Protein AF-A0ABD2K081-F1 (afdb_monomer_lite)

Structure (mmCIF, N/CA/C/O backbone):
data_AF-A0ABD2K081-F1
#
_entry.id   AF-A0ABD2K081-F1
#
loop_
_atom_site.group_PDB
_atom_site.id
_atom_site.type_symbol
_atom_site.label_atom_id
_atom_site.label_alt_id
_atom_site.label_comp_id
_atom_site.label_asym_id
_atom_site.label_entity_id
_atom_site.label_seq_id
_atom_site.pdbx_PDB_ins_code
_atom_site.Cartn_x
_atom_site.Cartn_y
_atom_site.Cartn_z
_atom_site.occupancy
_atom_site.B_iso_or_equiv
_atom_site.auth_seq_id
_atom_site.auth_comp_id
_atom_site.auth_asym_id
_atom_site.auth_atom_id
_atom_site.pdbx_PDB_model_num
ATOM 1 N N . MET A 1 1 ? -15.299 -2.474 -18.354 1.00 53.81 1 MET A N 1
ATOM 2 C CA . MET A 1 1 ? -14.521 -2.781 -19.573 1.00 53.81 1 MET A CA 1
ATOM 3 C C . MET A 1 1 ? -13.489 -3.850 -19.220 1.00 53.81 1 MET A C 1
ATOM 5 O O . MET A 1 1 ? -12.796 -3.691 -18.221 1.00 53.81 1 MET A O 1
ATOM 9 N N . ASN A 1 2 ? -13.448 -4.971 -19.946 1.00 54.28 2 ASN A N 1
ATOM 10 C CA . ASN A 1 2 ? -12.445 -6.026 -19.748 1.00 54.28 2 ASN A CA 1
ATOM 11 C C . ASN A 1 2 ? -11.334 -5.788 -20.780 1.00 54.28 2 ASN A C 1
ATOM 13 O O . ASN A 1 2 ? -11.601 -5.900 -21.974 1.00 54.28 2 ASN A O 1
ATOM 17 N N . CYS A 1 3 ? -10.138 -5.389 -20.348 1.00 55.09 3 CYS A N 1
ATOM 18 C CA . CYS A 1 3 ? -9.022 -5.098 -21.251 1.00 55.09 3 CYS A CA 1
ATOM 19 C C . CYS A 1 3 ? -7.963 -6.200 -21.086 1.00 55.09 3 CYS A C 1
ATOM 21 O O . CYS A 1 3 ? -7.164 -6.149 -20.153 1.00 55.09 3 CYS A O 1
ATOM 23 N N . PRO A 1 4 ? -7.946 -7.233 -21.950 1.00 52.56 4 PRO A N 1
ATOM 24 C CA . PRO A 1 4 ? -7.163 -8.447 -21.710 1.00 52.56 4 PRO A CA 1
ATOM 25 C C . PRO A 1 4 ? -5.649 -8.192 -21.616 1.00 52.56 4 PRO A C 1
ATOM 27 O O . PRO A 1 4 ? -4.955 -8.892 -20.879 1.00 52.56 4 PRO A O 1
ATOM 30 N N . LYS A 1 5 ? -5.133 -7.175 -22.320 1.00 56.84 5 LYS A N 1
ATOM 31 C CA . LYS A 1 5 ? -3.762 -6.659 -22.190 1.00 56.84 5 LYS A CA 1
ATOM 32 C C . LYS A 1 5 ? -3.776 -5.171 -22.531 1.00 56.84 5 LYS A C 1
ATOM 34 O O . LYS A 1 5 ? -4.061 -4.823 -23.672 1.00 56.84 5 LYS A O 1
ATOM 39 N N . LEU A 1 6 ? -3.447 -4.309 -21.573 1.00 63.50 6 LEU A N 1
ATOM 40 C CA . LEU A 1 6 ? -3.290 -2.876 -21.817 1.00 63.50 6 LEU A CA 1
ATOM 41 C C . LEU A 1 6 ? -1.809 -2.535 -21.619 1.00 63.50 6 LEU A C 1
ATOM 43 O O . LEU A 1 6 ? -1.286 -2.576 -20.506 1.00 63.50 6 LEU A O 1
ATOM 47 N N . LYS A 1 7 ? -1.109 -2.284 -22.729 1.00 60.47 7 LYS A N 1
ATOM 48 C CA . LYS A 1 7 ? 0.266 -1.774 -22.734 1.00 60.47 7 LYS A CA 1
ATOM 49 C C . LYS A 1 7 ? 0.204 -0.314 -23.157 1.00 60.47 7 LYS A C 1
ATOM 51 O O . LYS A 1 7 ? 0.015 -0.028 -24.335 1.00 60.47 7 LYS A O 1
ATOM 56 N N . CYS A 1 8 ? 0.360 0.594 -22.204 1.00 63.00 8 CYS A N 1
ATOM 57 C CA . CYS A 1 8 ? 0.388 2.027 -22.475 1.00 63.00 8 CYS A CA 1
ATOM 58 C C . CYS A 1 8 ? 1.741 2.562 -22.007 1.00 63.00 8 CYS A C 1
ATOM 60 O O . CYS A 1 8 ? 1.929 2.699 -20.803 1.00 63.00 8 CYS A O 1
ATOM 62 N N . PRO A 1 9 ? 2.701 2.849 -22.906 1.00 67.19 9 PRO A N 1
ATOM 63 C CA . PRO A 1 9 ? 4.021 3.327 -22.495 1.00 67.19 9 PRO A CA 1
ATOM 64 C C . PRO A 1 9 ? 3.937 4.647 -21.715 1.00 67.19 9 PRO A C 1
ATOM 66 O O . PRO A 1 9 ? 4.703 4.863 -20.784 1.00 67.19 9 PRO A O 1
ATOM 69 N N . LYS A 1 10 ? 2.978 5.516 -22.044 1.00 71.44 10 LYS A N 1
ATOM 70 C CA . LYS A 1 10 ? 2.622 6.691 -21.243 1.00 71.44 10 LYS A CA 1
ATOM 71 C C . LYS A 1 10 ? 1.110 6.880 -21.325 1.00 71.44 10 LYS A C 1
ATOM 73 O O . LYS A 1 10 ? 0.593 7.047 -22.427 1.00 71.44 10 LYS A O 1
ATOM 78 N N . LEU A 1 11 ? 0.404 6.838 -20.197 1.00 77.50 11 LEU A N 1
ATOM 79 C CA . LEU A 1 11 ? -1.026 7.156 -20.140 1.00 77.50 11 LEU A CA 1
ATOM 80 C C . LEU A 1 11 ? -1.190 8.510 -19.450 1.00 77.50 11 LEU A C 1
ATOM 82 O O . LEU A 1 11 ? -0.935 8.629 -18.255 1.00 77.50 11 LEU A O 1
ATOM 86 N N . LYS A 1 12 ? -1.595 9.532 -20.208 1.00 78.12 12 LYS A N 1
ATOM 87 C CA . LYS A 1 12 ? -1.945 10.850 -19.670 1.00 78.12 12 LYS A CA 1
ATOM 88 C C . LYS A 1 12 ? -3.428 11.082 -19.917 1.00 78.12 12 LYS A C 1
ATOM 90 O O . LYS A 1 12 ? -3.840 11.172 -21.069 1.00 78.12 12 LYS A O 1
ATOM 95 N N . SER A 1 13 ? -4.220 11.155 -18.854 1.00 77.31 13 SER A N 1
ATOM 96 C CA . SER A 1 13 ? -5.648 11.470 -18.953 1.00 77.31 13 SER A CA 1
ATOM 97 C C . SER A 1 13 ? -6.017 12.495 -17.888 1.00 77.31 13 SER A C 1
ATOM 99 O O . SER A 1 13 ? -5.722 12.249 -16.723 1.00 77.31 13 SER A O 1
ATOM 101 N N . PRO A 1 14 ? -6.661 13.624 -18.232 1.00 78.81 14 PRO A N 1
ATOM 102 C CA . PRO A 1 14 ? -7.044 14.634 -17.243 1.00 78.81 14 PRO A CA 1
ATOM 103 C C . PRO A 1 14 ? -8.045 14.090 -16.213 1.00 78.81 14 PRO A C 1
ATOM 105 O O . PRO A 1 14 ? -8.019 14.490 -15.053 1.00 78.81 14 PRO A O 1
ATOM 108 N N . LYS A 1 15 ? -8.906 13.149 -16.622 1.00 83.12 15 LYS A N 1
ATOM 109 C CA . LYS A 1 15 ? -9.843 12.441 -15.750 1.00 83.12 15 LYS A CA 1
ATOM 110 C C . LYS A 1 15 ? -10.173 11.084 -16.359 1.00 83.12 15 LYS A C 1
ATOM 112 O O . LYS A 1 15 ? -10.617 11.020 -17.505 1.00 83.12 15 LYS A O 1
ATOM 117 N N . LEU A 1 16 ? -10.001 10.006 -15.602 1.00 81.44 16 LEU A N 1
ATOM 118 C CA . LEU A 1 16 ? -10.379 8.660 -16.026 1.00 81.44 16 LEU A CA 1
ATOM 119 C C . LEU A 1 16 ? -11.495 8.141 -15.119 1.00 81.44 16 LEU A C 1
ATOM 121 O O . LEU A 1 16 ? -11.288 7.941 -13.928 1.00 81.44 16 LEU A O 1
ATOM 125 N N . ASN A 1 17 ? -12.687 7.934 -15.676 1.00 81.56 17 ASN A N 1
ATOM 126 C CA . ASN A 1 17 ? -13.794 7.306 -14.959 1.00 81.56 17 ASN A CA 1
ATOM 127 C C . ASN A 1 17 ? -14.067 5.933 -15.571 1.00 81.56 17 ASN A C 1
ATOM 129 O O . ASN A 1 17 ? -14.403 5.836 -16.752 1.00 81.56 17 ASN A O 1
ATOM 133 N N . CYS A 1 18 ? -13.888 4.875 -14.789 1.00 76.38 18 CYS A N 1
ATOM 134 C CA . CYS A 1 18 ? -14.076 3.502 -15.234 1.00 76.38 18 CYS A CA 1
ATOM 135 C C . CYS A 1 18 ? -14.972 2.767 -14.229 1.00 76.38 18 CYS A C 1
ATOM 137 O O . CYS A 1 18 ? -14.498 2.409 -13.162 1.00 76.38 18 CYS A O 1
ATOM 139 N N . PRO A 1 19 ? -16.241 2.451 -14.544 1.00 76.88 19 PRO A N 1
ATOM 140 C CA . PRO A 1 19 ? -17.148 1.822 -13.574 1.00 76.88 19 PRO A CA 1
ATOM 141 C C . PRO A 1 19 ? -16.658 0.446 -13.087 1.00 76.88 19 PRO A C 1
ATOM 143 O O . PRO A 1 19 ? -16.953 0.026 -11.972 1.00 76.88 19 PRO A O 1
ATOM 146 N N . LYS A 1 20 ? -15.895 -0.262 -13.928 1.00 77.19 20 LYS A N 1
ATOM 147 C CA . LYS A 1 20 ? -15.170 -1.487 -13.580 1.00 77.19 20 LYS A CA 1
ATOM 148 C C . LYS A 1 20 ? -14.056 -1.709 -14.593 1.00 77.19 20 LYS A C 1
ATOM 150 O O . LYS A 1 20 ? -14.345 -1.815 -15.795 1.00 77.19 20 LYS A O 1
ATOM 155 N N . LEU A 1 21 ? -12.820 -1.828 -14.121 1.00 76.94 21 LEU A N 1
ATOM 156 C CA . LEU A 1 21 ? -11.662 -2.127 -14.959 1.00 76.94 21 LEU A CA 1
ATOM 157 C C . LEU A 1 21 ? -10.998 -3.416 -14.467 1.00 76.94 21 LEU A C 1
ATOM 159 O O . LEU A 1 21 ? -10.610 -3.544 -13.309 1.00 76.94 21 LEU A O 1
ATOM 163 N N . ASN A 1 22 ? -10.935 -4.394 -15.367 1.00 74.00 22 ASN A N 1
ATOM 164 C CA . ASN A 1 22 ? -10.246 -5.659 -15.155 1.00 74.00 22 ASN A CA 1
ATOM 165 C C . ASN A 1 22 ? -9.217 -5.803 -16.274 1.00 74.00 22 ASN A C 1
ATOM 167 O O . ASN A 1 22 ? -9.614 -5.939 -17.438 1.00 74.00 22 ASN A O 1
ATOM 171 N N . CYS A 1 23 ? -7.927 -5.750 -15.940 1.00 69.31 23 CYS A N 1
ATOM 172 C CA . CYS A 1 23 ? -6.873 -6.062 -16.903 1.00 69.31 23 CYS A CA 1
ATOM 173 C C . CYS A 1 23 ? -5.950 -7.146 -16.338 1.00 69.31 23 CYS A C 1
ATOM 175 O O . CYS A 1 23 ? -5.251 -6.917 -15.361 1.00 69.31 23 CYS A O 1
ATOM 177 N N . PRO A 1 24 ? -5.852 -8.317 -16.976 1.00 68.94 24 PRO A N 1
ATOM 178 C CA . PRO A 1 24 ? -4.936 -9.369 -16.548 1.00 68.94 24 PRO A CA 1
ATOM 179 C C . PRO A 1 24 ? -3.460 -8.953 -16.555 1.00 68.94 24 PRO A C 1
ATOM 181 O O . PRO A 1 24 ? -2.652 -9.541 -15.852 1.00 68.94 24 PRO A O 1
ATOM 184 N N . LYS A 1 25 ? -3.060 -7.998 -17.402 1.00 65.94 25 LYS A N 1
ATOM 185 C CA . LYS A 1 25 ? -1.676 -7.506 -17.483 1.00 65.94 25 LYS A CA 1
ATOM 186 C C . LYS A 1 25 ? -1.701 -6.026 -17.862 1.00 65.94 25 LYS A C 1
ATOM 188 O O . LYS A 1 25 ? -1.895 -5.713 -19.040 1.00 65.94 25 LYS A O 1
ATOM 193 N N . LEU A 1 26 ? -1.519 -5.138 -16.882 1.00 72.69 26 LEU A N 1
ATOM 194 C CA . LEU A 1 26 ? -1.310 -3.705 -17.104 1.00 72.69 26 LEU A CA 1
ATOM 195 C C . LEU A 1 26 ? 0.164 -3.380 -16.844 1.00 72.69 26 LEU A C 1
ATOM 197 O O . LEU A 1 26 ? 0.654 -3.511 -15.725 1.00 72.69 26 LEU A O 1
ATOM 201 N N . LYS A 1 27 ? 0.875 -2.987 -17.904 1.00 74.75 27 LYS A N 1
ATOM 202 C CA . LYS A 1 27 ? 2.228 -2.426 -17.806 1.00 74.75 27 LYS A CA 1
ATOM 203 C C . LYS A 1 27 ? 2.177 -1.001 -18.329 1.00 74.75 27 LYS A C 1
ATOM 205 O O . LYS A 1 27 ? 1.894 -0.796 -19.515 1.00 74.75 27 LYS A O 1
ATOM 210 N N . CYS A 1 28 ? 2.434 -0.043 -17.450 1.00 77.88 28 CYS A N 1
ATOM 211 C CA . CYS A 1 28 ? 2.447 1.369 -17.793 1.00 77.88 28 CYS A CA 1
ATOM 212 C C . CYS A 1 28 ? 3.635 2.024 -17.088 1.00 77.88 28 CYS A C 1
ATOM 214 O O . CYS A 1 28 ? 3.528 2.311 -15.912 1.00 77.88 28 CYS A O 1
ATOM 216 N N . PRO A 1 29 ? 4.776 2.260 -17.757 1.00 83.00 29 PRO A N 1
ATOM 217 C CA . PRO A 1 29 ? 5.945 2.816 -17.082 1.00 83.00 29 PRO A CA 1
ATOM 218 C C . PRO A 1 29 ? 5.738 4.260 -16.600 1.00 83.00 29 PRO A C 1
ATOM 220 O O . PRO A 1 29 ? 6.511 4.740 -15.779 1.00 83.00 29 PRO A O 1
AT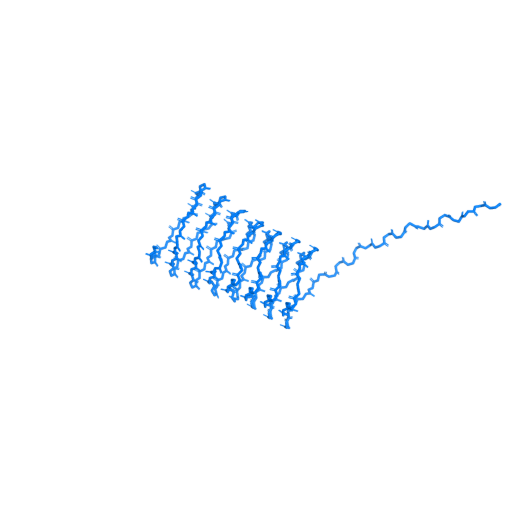OM 223 N N . LYS A 1 30 ? 4.713 4.965 -17.102 1.00 87.00 30 LYS A N 1
ATOM 224 C CA . LYS A 1 30 ? 4.291 6.267 -16.580 1.00 87.00 30 LYS A CA 1
ATOM 225 C C . LYS A 1 30 ? 2.789 6.482 -16.759 1.00 87.00 30 LYS A C 1
ATOM 227 O O . LYS A 1 30 ? 2.317 6.608 -17.894 1.00 87.00 30 LYS A O 1
ATOM 232 N N . LEU A 1 31 ? 2.066 6.611 -15.652 1.00 87.38 31 LEU A N 1
ATOM 233 C CA . LEU A 1 31 ? 0.649 6.960 -15.614 1.00 87.38 31 LEU A CA 1
ATOM 234 C C . LEU A 1 31 ? 0.497 8.302 -14.904 1.00 87.38 31 LEU A C 1
ATOM 236 O O . LEU A 1 31 ? 0.870 8.444 -13.748 1.00 87.38 31 LEU A O 1
ATOM 240 N N . ASN A 1 32 ? -0.046 9.294 -15.601 1.00 88.94 32 ASN A N 1
ATOM 241 C CA . ASN A 1 32 ? -0.392 10.581 -15.010 1.00 88.94 32 ASN A CA 1
ATOM 242 C C . ASN A 1 32 ? -1.884 10.823 -15.226 1.00 88.94 32 ASN A C 1
ATOM 244 O O . ASN A 1 32 ? -2.330 11.073 -16.354 1.00 88.94 32 ASN A O 1
ATOM 248 N N . CYS A 1 33 ? -2.650 10.716 -14.148 1.00 86.88 33 CYS A N 1
ATOM 249 C CA . CYS A 1 33 ? -4.075 10.967 -14.170 1.00 86.88 33 CYS A CA 1
ATOM 250 C C . CYS A 1 33 ? -4.469 11.794 -12.946 1.00 86.88 33 CYS A C 1
ATOM 252 O O . CYS A 1 33 ? -4.595 11.225 -11.874 1.00 86.88 33 CYS A O 1
ATOM 254 N N . PRO A 1 34 ? -4.716 13.109 -13.072 1.00 88.25 34 PRO A N 1
ATOM 255 C CA . PRO A 1 34 ? -5.058 13.954 -11.927 1.00 88.25 34 PRO A CA 1
ATOM 256 C C . PRO A 1 34 ? -6.290 13.488 -11.143 1.00 88.25 34 PRO A C 1
ATOM 258 O O . PRO A 1 34 ? -6.411 13.785 -9.962 1.00 88.25 34 PRO A O 1
ATOM 261 N N . LYS A 1 35 ? -7.218 12.773 -11.794 1.00 90.44 35 LYS A N 1
ATOM 262 C CA . LYS A 1 35 ? -8.398 12.196 -11.148 1.00 90.44 35 LYS A CA 1
ATOM 263 C C . LYS A 1 35 ? -8.782 10.867 -11.785 1.00 90.44 35 LYS A C 1
ATOM 265 O O . LYS A 1 35 ? -9.229 10.844 -12.936 1.00 90.44 35 LYS A O 1
ATOM 270 N N . LEU A 1 36 ? -8.689 9.783 -11.023 1.00 88.94 36 LEU A N 1
ATOM 271 C CA . LEU A 1 36 ? -9.121 8.452 -11.437 1.00 88.94 36 LEU A CA 1
ATOM 272 C C . LEU A 1 36 ? -10.221 7.968 -10.499 1.00 88.94 36 LEU A C 1
ATOM 274 O O . LEU A 1 36 ? -10.004 7.829 -9.304 1.00 88.94 36 LEU A O 1
ATOM 278 N N . ASN A 1 37 ? -11.407 7.707 -11.041 1.00 89.56 37 ASN A N 1
ATOM 279 C CA . ASN A 1 37 ? -12.496 7.086 -10.293 1.00 89.56 37 ASN A CA 1
ATOM 280 C C . ASN A 1 37 ? -12.774 5.711 -10.896 1.00 89.56 37 ASN A C 1
ATOM 282 O O . ASN A 1 37 ? -13.123 5.597 -12.078 1.00 89.56 37 ASN A O 1
ATOM 286 N N . CYS A 1 38 ? -12.593 4.670 -10.093 1.00 86.62 38 CYS A N 1
ATOM 287 C CA . CYS A 1 38 ? -12.916 3.314 -10.483 1.00 86.62 38 CYS A CA 1
ATOM 288 C C . CYS A 1 38 ? -13.493 2.539 -9.293 1.00 86.62 38 CYS A C 1
ATOM 290 O O . CYS A 1 38 ? -12.727 2.016 -8.495 1.00 86.62 38 CYS A O 1
ATOM 292 N N . PRO A 1 39 ? -14.825 2.363 -9.191 1.00 88.25 39 PRO A N 1
ATOM 293 C CA . PRO A 1 39 ? -15.463 1.692 -8.053 1.00 88.25 39 PRO A CA 1
ATOM 294 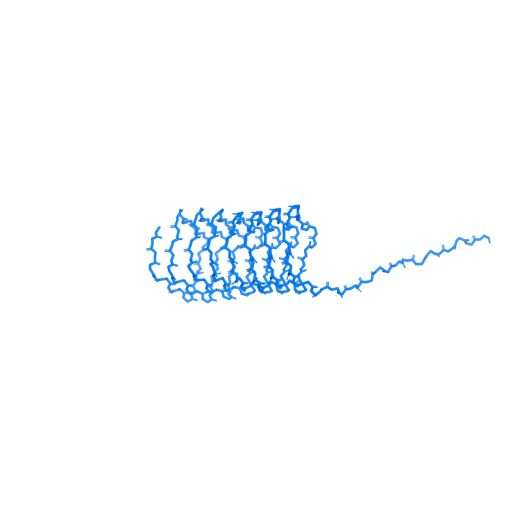C C . PRO A 1 39 ? -14.955 0.270 -7.769 1.00 88.25 39 PRO A C 1
ATOM 296 O O . PRO A 1 39 ? -15.057 -0.226 -6.648 1.00 88.25 39 PRO A O 1
ATOM 299 N N . LYS A 1 40 ? -14.451 -0.418 -8.800 1.00 88.31 40 LYS A N 1
ATOM 300 C CA . LYS A 1 40 ? -13.832 -1.738 -8.675 1.00 88.31 40 LYS A CA 1
ATOM 301 C C . LYS A 1 40 ? -12.710 -1.904 -9.688 1.00 88.31 40 LYS A C 1
ATOM 303 O O . LYS A 1 40 ? -12.969 -1.965 -10.897 1.00 88.31 40 LYS A O 1
ATOM 308 N N . LEU A 1 41 ? -11.492 -2.046 -9.185 1.00 85.38 41 LEU A N 1
ATOM 309 C CA . LEU A 1 41 ? -10.280 -2.211 -9.976 1.00 85.38 41 LEU A CA 1
ATOM 310 C C . LEU A 1 41 ? -9.626 -3.543 -9.614 1.00 85.38 41 LEU A C 1
ATOM 312 O O . LEU A 1 41 ? -9.358 -3.806 -8.446 1.00 85.38 41 LEU A O 1
ATOM 316 N N . ASN A 1 42 ? -9.419 -4.410 -10.604 1.00 86.19 42 ASN A N 1
ATOM 317 C CA . ASN A 1 42 ? -8.808 -5.719 -10.386 1.00 86.19 42 ASN A CA 1
ATOM 318 C C . ASN A 1 42 ? -7.691 -5.958 -11.403 1.00 86.19 42 ASN A C 1
ATOM 320 O O . ASN A 1 42 ? -7.940 -5.991 -12.614 1.00 86.19 42 ASN A O 1
ATOM 324 N N . PHE A 1 43 ? -6.477 -6.154 -10.903 1.00 83.12 43 PHE A N 1
ATOM 325 C CA . PHE A 1 43 ? -5.320 -6.562 -11.688 1.00 83.12 43 PHE A CA 1
ATOM 326 C C . PHE A 1 43 ? -4.643 -7.731 -10.969 1.00 83.12 43 PHE A C 1
ATOM 328 O O . PHE A 1 43 ? -4.469 -7.676 -9.763 1.00 83.12 43 PHE A O 1
ATOM 335 N N . PRO A 1 44 ? -4.206 -8.794 -11.654 1.00 85.19 44 PRO A N 1
ATOM 336 C CA . PRO A 1 44 ? -3.374 -9.807 -11.010 1.00 85.19 44 PRO A CA 1
ATOM 337 C C . PRO A 1 44 ? -1.916 -9.335 -10.859 1.00 85.19 44 PRO A C 1
ATOM 339 O O . PRO A 1 44 ? -1.194 -9.862 -10.022 1.00 85.19 44 PRO A O 1
ATOM 342 N N . LYS A 1 45 ? -1.476 -8.365 -11.676 1.00 87.25 45 LYS A N 1
ATOM 343 C CA . LYS A 1 45 ? -0.202 -7.650 -11.535 1.00 87.25 45 LYS A CA 1
ATOM 344 C C . LYS A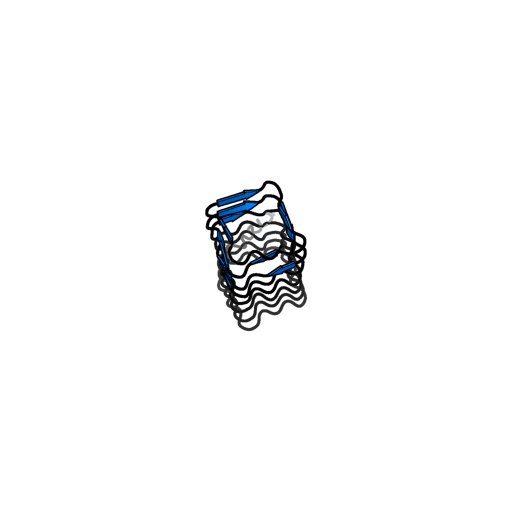 1 45 ? -0.296 -6.263 -12.175 1.00 87.25 45 LYS A C 1
ATOM 346 O O . LYS A 1 45 ? -0.698 -6.162 -13.343 1.00 87.25 45 LYS A O 1
ATOM 351 N N . LEU A 1 46 ? 0.130 -5.234 -11.448 1.00 87.12 46 LEU A N 1
ATOM 352 C CA . LEU A 1 46 ? 0.297 -3.861 -11.930 1.00 87.12 46 LEU A CA 1
ATOM 353 C C . LEU A 1 46 ? 1.758 -3.456 -11.742 1.00 87.12 46 LEU A C 1
ATOM 355 O O . LEU A 1 46 ? 2.307 -3.623 -10.664 1.00 87.12 46 LEU A O 1
ATOM 359 N N . ASN A 1 47 ? 2.389 -2.950 -12.799 1.00 87.81 47 ASN A N 1
ATOM 360 C CA . ASN A 1 47 ? 3.714 -2.344 -12.708 1.00 87.81 47 ASN A CA 1
ATOM 361 C C . ASN A 1 47 ? 3.659 -0.944 -13.336 1.00 87.81 47 ASN A C 1
ATOM 363 O O . ASN A 1 47 ? 3.373 -0.815 -14.540 1.00 87.81 47 ASN A O 1
ATOM 367 N N . CYS A 1 48 ? 3.857 0.070 -12.494 1.00 87.31 48 CYS A N 1
ATOM 368 C CA . CYS A 1 48 ? 3.832 1.480 -12.853 1.00 87.31 48 CYS A CA 1
ATOM 369 C C . CYS A 1 48 ? 4.781 2.311 -11.963 1.00 87.31 48 CYS A C 1
ATOM 371 O O . CYS A 1 48 ? 4.312 3.025 -11.083 1.00 87.31 48 CYS A O 1
ATOM 373 N N . PRO A 1 49 ? 6.098 2.311 -12.243 1.00 87.69 49 PRO A N 1
ATOM 374 C CA . PRO A 1 49 ? 7.114 3.017 -11.447 1.00 87.69 49 PRO A CA 1
ATOM 375 C C . PRO A 1 49 ? 7.016 4.550 -11.478 1.00 87.69 49 PRO A C 1
ATOM 377 O O . PRO A 1 49 ? 7.824 5.238 -10.879 1.00 87.69 49 PRO A O 1
ATOM 380 N N . LYS A 1 50 ? 6.099 5.123 -12.267 1.00 87.06 50 LYS A N 1
ATOM 381 C CA . LYS A 1 50 ? 5.807 6.565 -12.259 1.00 87.06 50 LYS A CA 1
ATOM 382 C C . LYS A 1 50 ? 4.305 6.764 -12.316 1.00 87.06 50 LYS A C 1
ATOM 384 O O . LYS A 1 50 ? 3.769 7.142 -13.366 1.00 87.06 50 LYS A O 1
ATOM 389 N N . LEU A 1 51 ? 3.629 6.438 -11.220 1.00 90.81 51 LEU A N 1
ATOM 390 C CA . LEU A 1 51 ? 2.199 6.666 -11.059 1.00 90.81 51 LEU A CA 1
ATOM 391 C C . LEU A 1 51 ? 1.983 8.002 -10.346 1.00 90.81 51 LEU A C 1
ATOM 393 O O . LEU A 1 51 ? 2.498 8.221 -9.264 1.00 90.81 51 LEU A O 1
ATOM 397 N N . ASN A 1 52 ? 1.234 8.906 -10.970 1.00 92.44 52 ASN A N 1
ATOM 398 C CA . ASN A 1 52 ? 0.823 10.171 -10.372 1.00 92.44 52 ASN A CA 1
ATOM 399 C C . ASN A 1 52 ? -0.700 10.300 -10.498 1.00 92.44 52 ASN A C 1
ATOM 401 O O . ASN A 1 52 ? -1.218 10.464 -11.615 1.00 92.44 52 ASN A O 1
ATOM 405 N N . CYS A 1 53 ? -1.401 10.166 -9.374 1.00 90.81 53 CYS A N 1
ATOM 406 C CA . CYS A 1 53 ? -2.854 10.234 -9.288 1.00 90.81 53 CYS A CA 1
ATOM 407 C C . CYS A 1 53 ? -3.321 10.811 -7.935 1.00 90.81 53 CYS A C 1
ATOM 409 O O . CYS A 1 53 ? -3.823 10.070 -7.097 1.00 90.81 53 CYS A O 1
ATOM 411 N N . PRO A 1 54 ? -3.254 12.141 -7.743 1.00 89.44 54 PRO A N 1
ATOM 412 C CA . PRO A 1 54 ? -3.586 12.804 -6.474 1.00 89.44 54 PRO A CA 1
ATOM 413 C C . PRO A 1 54 ? -5.082 12.772 -6.122 1.00 89.44 54 PRO A C 1
ATOM 415 O O . PRO A 1 54 ? -5.504 13.327 -5.124 1.00 89.44 54 PRO A O 1
ATOM 418 N N . LYS A 1 55 ? -5.936 12.215 -6.989 1.00 89.38 55 LYS A N 1
ATOM 419 C CA . LYS A 1 55 ? -7.353 11.951 -6.690 1.00 89.38 55 LYS A CA 1
ATOM 420 C C . LYS A 1 55 ? -7.731 10.587 -7.237 1.00 89.38 55 LYS A C 1
ATOM 422 O O . LYS A 1 55 ? -8.533 10.480 -8.176 1.00 89.38 55 LYS A O 1
ATOM 427 N N . LEU A 1 56 ? -7.092 9.558 -6.695 1.00 91.44 56 LEU A N 1
ATOM 428 C CA . LEU A 1 56 ? -7.427 8.167 -6.952 1.00 91.44 56 LEU A CA 1
ATOM 429 C C . LEU A 1 56 ? -8.555 7.744 -6.008 1.00 91.44 56 LEU A C 1
ATOM 431 O O . LEU A 1 56 ? -8.397 7.782 -4.801 1.00 91.44 56 LEU A O 1
ATOM 435 N N . SER A 1 57 ? -9.693 7.324 -6.553 1.00 93.81 57 SER A N 1
ATOM 436 C CA . SER A 1 57 ? -10.796 6.757 -5.776 1.00 93.81 57 SER A CA 1
ATOM 437 C C . SER A 1 57 ? -11.136 5.373 -6.314 1.00 93.81 57 SER A C 1
ATOM 439 O O . SER A 1 57 ? -11.602 5.222 -7.452 1.00 93.81 57 SER A O 1
ATOM 441 N N . CYS A 1 58 ? -10.864 4.353 -5.505 1.00 91.56 58 CYS A N 1
ATOM 442 C CA . CYS A 1 58 ? -11.178 2.965 -5.796 1.00 91.56 58 CYS A CA 1
ATOM 443 C C . CYS A 1 58 ? -11.498 2.177 -4.510 1.00 91.56 58 CYS A C 1
ATOM 445 O O . CYS A 1 58 ? -10.649 1.448 -4.001 1.00 91.56 58 CYS A O 1
ATOM 447 N N . PRO A 1 59 ? -12.767 2.184 -4.056 1.00 92.06 59 PRO A N 1
ATOM 448 C CA . PRO A 1 59 ? -13.210 1.495 -2.834 1.00 92.06 59 PRO A CA 1
ATOM 449 C C . PRO A 1 59 ? -13.037 -0.030 -2.811 1.00 92.06 59 PRO A C 1
ATOM 451 O O . PRO A 1 59 ? -13.392 -0.681 -1.834 1.00 92.06 59 PRO A O 1
ATOM 454 N N . LYS A 1 60 ? -12.648 -0.640 -3.937 1.00 90.00 60 LYS A N 1
ATOM 455 C CA . LYS A 1 60 ? -12.351 -2.074 -4.065 1.00 90.00 60 LYS A CA 1
ATOM 456 C C . LYS A 1 60 ? -11.218 -2.262 -5.065 1.00 90.00 60 LYS A C 1
ATOM 458 O O . LYS A 1 60 ? -11.456 -2.661 -6.213 1.00 90.00 60 LYS A O 1
ATOM 463 N N . LEU A 1 61 ? -10.006 -1.941 -4.629 1.00 91.31 61 LEU A N 1
ATOM 464 C CA . LEU A 1 61 ? -8.773 -2.193 -5.366 1.00 91.31 61 LEU A CA 1
ATOM 465 C C . LEU A 1 61 ? -8.242 -3.586 -5.007 1.00 91.31 61 LEU A C 1
ATOM 467 O O . LEU A 1 61 ? -7.996 -3.867 -3.842 1.00 91.31 61 LEU A O 1
ATOM 471 N N . LYS A 1 62 ? -8.057 -4.466 -5.991 1.00 92.50 62 LYS A N 1
ATOM 472 C CA . LYS A 1 62 ? -7.383 -5.755 -5.791 1.00 92.50 62 LYS A CA 1
ATOM 473 C C . LYS A 1 62 ? -6.200 -5.866 -6.740 1.00 92.50 62 LYS A C 1
ATOM 475 O O . LYS A 1 62 ? -6.399 -5.896 -7.958 1.00 92.50 62 LYS A O 1
ATOM 480 N N . CYS A 1 63 ? -4.993 -5.930 -6.188 1.00 90.69 63 CYS A N 1
ATOM 481 C CA . CYS A 1 63 ? -3.767 -6.115 -6.949 1.00 90.69 63 CYS A CA 1
ATOM 482 C C . CYS A 1 63 ? -2.731 -6.952 -6.183 1.00 90.69 63 CYS A C 1
ATOM 484 O O . CYS A 1 63 ? -1.854 -6.380 -5.554 1.00 90.69 63 CYS A O 1
ATOM 486 N N . PRO A 1 64 ? -2.755 -8.297 -6.292 1.00 91.50 64 PRO A N 1
ATOM 487 C CA . PRO A 1 64 ? -1.867 -9.191 -5.534 1.00 91.50 64 PRO A CA 1
ATOM 488 C C . PRO A 1 64 ? -0.363 -9.063 -5.802 1.00 91.50 64 PRO A C 1
ATOM 490 O O . PRO A 1 64 ? 0.408 -9.826 -5.240 1.00 91.50 64 PRO A O 1
ATOM 493 N N . LYS A 1 65 ? 0.026 -8.239 -6.780 1.00 90.81 65 LYS A N 1
ATOM 494 C CA . LYS A 1 65 ? 1.408 -7.864 -7.096 1.00 90.81 65 LYS A CA 1
ATOM 495 C C . LYS A 1 65 ? 1.369 -6.448 -7.649 1.00 90.81 65 LYS A C 1
ATOM 497 O O . LYS A 1 65 ? 1.149 -6.259 -8.855 1.00 90.81 65 LYS A O 1
ATOM 502 N N . LEU A 1 66 ? 1.471 -5.469 -6.766 1.00 92.06 66 LEU A N 1
ATOM 503 C CA . LEU A 1 66 ? 1.549 -4.057 -7.118 1.00 92.06 66 LEU A CA 1
ATOM 504 C C . LEU A 1 66 ? 3.021 -3.651 -7.102 1.00 92.06 66 LEU A C 1
ATOM 506 O O . LEU A 1 66 ? 3.721 -4.004 -6.177 1.00 92.06 66 LEU A O 1
ATOM 510 N N . SER A 1 67 ? 3.497 -2.971 -8.138 1.00 94.06 67 SER A N 1
ATOM 511 C CA . SER A 1 67 ? 4.883 -2.502 -8.220 1.00 94.06 67 SER A CA 1
ATOM 512 C C . SER A 1 67 ? 4.876 -1.082 -8.761 1.00 94.06 67 SER A C 1
ATOM 514 O O . SER A 1 67 ? 4.773 -0.857 -9.976 1.00 94.06 67 SER A O 1
ATOM 516 N N . CYS A 1 68 ? 4.857 -0.131 -7.838 1.00 92.38 68 CYS A N 1
ATOM 517 C CA . CYS A 1 68 ? 4.755 1.298 -8.090 1.00 92.38 68 CYS A CA 1
ATOM 518 C C . CYS A 1 68 ? 5.645 2.067 -7.094 1.00 92.38 68 CYS A C 1
ATOM 520 O O . CYS A 1 68 ? 5.103 2.834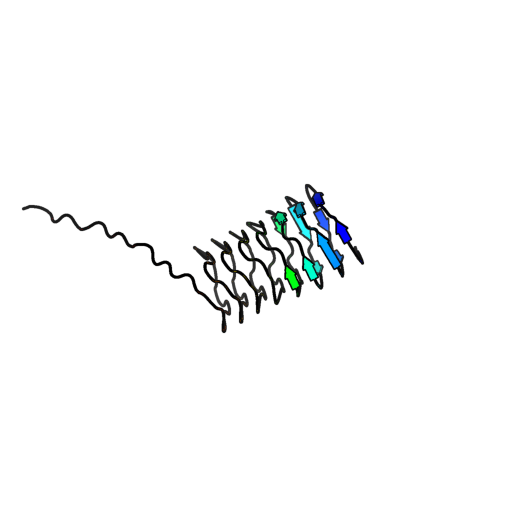 -6.299 1.00 92.38 68 CYS A O 1
ATOM 522 N N . PRO A 1 69 ? 6.978 1.887 -7.141 1.00 93.81 69 PRO A N 1
ATOM 523 C CA . PRO A 1 69 ? 7.887 2.714 -6.348 1.00 93.81 69 PRO A CA 1
ATOM 524 C C . PRO A 1 69 ? 7.727 4.191 -6.734 1.00 93.81 69 PRO A C 1
ATOM 526 O O . PRO A 1 69 ? 7.440 4.493 -7.905 1.00 93.81 69 PRO A O 1
ATOM 529 N N . GLY A 1 70 ? 7.869 5.099 -5.769 1.00 93.19 70 GLY A N 1
ATOM 530 C CA . GLY A 1 70 ? 7.728 6.542 -5.981 1.00 93.19 70 GLY A CA 1
ATOM 531 C C . GLY A 1 70 ? 6.337 6.960 -6.471 1.00 93.19 70 GLY A C 1
ATOM 532 O O . GLY A 1 70 ? 6.192 7.910 -7.254 1.00 93.19 70 GLY A O 1
ATOM 533 N N . MET A 1 71 ? 5.297 6.183 -6.148 1.00 93.75 71 MET A N 1
ATOM 534 C CA . MET A 1 71 ? 3.926 6.514 -6.529 1.00 93.75 71 MET A CA 1
ATOM 535 C C . MET A 1 71 ? 3.457 7.754 -5.782 1.00 93.75 71 MET A C 1
ATOM 537 O O . MET A 1 71 ? 3.584 7.829 -4.575 1.00 93.75 71 MET A O 1
ATOM 541 N N . ARG A 1 72 ? 2.817 8.685 -6.491 1.00 95.81 72 ARG A N 1
ATOM 542 C CA . ARG A 1 72 ? 2.291 9.920 -5.900 1.00 95.81 72 ARG A CA 1
ATOM 543 C C . ARG A 1 72 ? 0.783 9.951 -5.970 1.00 95.81 72 ARG A C 1
ATOM 545 O O . ARG A 1 72 ? 0.216 10.214 -7.041 1.00 95.81 72 ARG A O 1
ATOM 552 N N . CYS A 1 73 ? 0.145 9.615 -4.861 1.00 93.62 73 CYS A N 1
ATOM 553 C CA . CYS A 1 73 ? -1.305 9.583 -4.717 1.00 93.62 73 CYS A CA 1
ATOM 554 C C . CYS A 1 73 ? -1.739 10.133 -3.348 1.00 93.62 73 CYS A C 1
ATOM 556 O O . CYS A 1 73 ? -2.441 9.420 -2.628 1.00 93.62 73 CYS A O 1
ATOM 558 N N . PRO A 1 74 ? -1.385 11.390 -3.012 1.00 94.75 74 PRO A N 1
ATOM 559 C CA . PRO A 1 74 ? -1.896 12.012 -1.796 1.00 94.75 74 PRO A CA 1
ATOM 560 C C . PRO A 1 74 ? -3.428 12.042 -1.835 1.00 94.75 74 PRO A C 1
ATOM 562 O O . PRO A 1 74 ? -4.020 12.195 -2.914 1.00 94.75 74 PRO A O 1
ATOM 565 N N . GLY A 1 75 ? -4.072 11.848 -0.688 1.00 93.81 75 GLY A N 1
ATOM 566 C CA . GLY A 1 75 ? -5.528 11.843 -0.555 1.00 93.81 75 GLY A CA 1
ATOM 567 C C . GLY A 1 75 ? -6.225 10.725 -1.338 1.00 93.81 75 GLY A C 1
ATOM 568 O O . GLY A 1 75 ? -7.379 10.881 -1.761 1.00 93.81 75 GLY A O 1
ATOM 569 N N . MET A 1 76 ? -5.535 9.618 -1.652 1.00 94.25 76 MET A N 1
ATOM 570 C CA . MET A 1 76 ? -6.188 8.511 -2.351 1.00 94.25 76 MET A CA 1
ATOM 571 C C . MET A 1 76 ? -7.210 7.814 -1.462 1.00 94.25 76 MET A C 1
ATOM 573 O O . MET A 1 76 ? -6.929 7.472 -0.327 1.00 94.25 76 MET A O 1
ATOM 577 N N . SER A 1 77 ? -8.379 7.512 -2.021 1.00 96.31 77 SER A N 1
ATOM 578 C CA . SER A 1 77 ? -9.446 6.796 -1.327 1.00 96.31 77 SER A CA 1
ATOM 579 C C . SER A 1 77 ? -9.568 5.376 -1.862 1.00 96.31 77 SER A C 1
ATOM 581 O O . SER A 1 77 ? -10.190 5.123 -2.905 1.00 96.31 77 SER A O 1
ATOM 583 N N . CYS A 1 78 ? -8.950 4.434 -1.156 1.00 93.94 78 CYS A N 1
ATOM 584 C CA . CYS A 1 78 ? -8.976 3.010 -1.471 1.00 93.94 78 CYS A CA 1
ATOM 585 C C . CYS A 1 78 ? -9.273 2.165 -0.221 1.00 93.94 78 CYS A C 1
ATOM 587 O O . CYS A 1 78 ? -8.518 1.233 0.080 1.00 93.94 78 CYS A O 1
ATOM 589 N N . PRO A 1 79 ? -10.405 2.411 0.470 1.00 93.62 79 PRO A N 1
ATOM 590 C CA . PRO A 1 79 ? -10.786 1.585 1.604 1.00 93.62 79 PRO A CA 1
ATOM 591 C C . PRO A 1 79 ? -10.911 0.132 1.145 1.00 93.62 79 PRO A C 1
ATOM 593 O O . PRO A 1 79 ? -11.431 -0.143 0.060 1.00 93.62 79 PRO A O 1
ATOM 596 N N . ARG A 1 80 ? -10.463 -0.820 1.965 1.00 93.75 80 ARG A N 1
ATOM 597 C CA . ARG A 1 80 ? -10.483 -2.262 1.650 1.00 93.75 80 ARG A CA 1
ATOM 598 C C . ARG A 1 80 ? -9.649 -2.651 0.426 1.00 93.75 80 ARG A C 1
ATOM 600 O O . ARG A 1 80 ? -10.004 -3.609 -0.277 1.00 93.75 80 ARG A O 1
ATOM 607 N N . MET A 1 81 ? -8.582 -1.912 0.118 1.00 94.31 81 MET A N 1
ATOM 608 C CA . MET A 1 81 ? -7.626 -2.378 -0.885 1.00 94.31 81 MET A CA 1
ATOM 609 C C . MET A 1 81 ? -7.009 -3.714 -0.465 1.00 94.31 81 MET A C 1
ATOM 611 O O . MET A 1 81 ? -6.841 -3.990 0.712 1.00 94.31 81 MET A O 1
ATOM 615 N N . SER A 1 82 ? -6.695 -4.563 -1.437 1.00 95.56 82 SER A N 1
ATOM 616 C CA . SER A 1 82 ? -6.034 -5.847 -1.215 1.00 95.56 82 SER A CA 1
ATOM 617 C C . SER A 1 82 ? -4.871 -5.961 -2.185 1.00 95.56 82 SER A C 1
ATOM 619 O O . SER A 1 82 ? -5.060 -6.266 -3.372 1.00 95.56 82 SER A O 1
ATOM 621 N N . CYS A 1 83 ? -3.683 -5.679 -1.669 1.00 93.44 83 CYS A N 1
ATOM 622 C CA . CYS A 1 83 ? -2.426 -5.716 -2.397 1.00 93.44 83 CYS A CA 1
ATOM 623 C C . CYS A 1 83 ? -1.358 -6.411 -1.547 1.00 93.44 83 CYS A C 1
ATOM 625 O O . CYS A 1 83 ? -0.429 -5.744 -1.105 1.00 93.44 83 CYS A O 1
ATOM 627 N N . PRO A 1 84 ? -1.470 -7.733 -1.317 1.00 92.19 84 PRO A N 1
ATOM 628 C CA . PRO A 1 84 ? -0.351 -8.475 -0.749 1.00 92.19 84 PRO A CA 1
ATOM 629 C C . PRO A 1 84 ? 0.870 -8.316 -1.664 1.00 92.19 84 PRO A C 1
ATOM 631 O O . PRO A 1 84 ? 0.699 -8.278 -2.890 1.00 92.19 84 PRO A O 1
ATOM 634 N N . LYS A 1 85 ? 2.077 -8.243 -1.097 1.00 93.06 85 LYS A N 1
ATOM 635 C CA . LYS A 1 85 ? 3.333 -8.077 -1.850 1.00 93.06 85 LYS A CA 1
ATOM 636 C C . LYS A 1 85 ? 3.323 -6.829 -2.736 1.00 93.06 85 LYS A C 1
ATOM 638 O O . LYS A 1 85 ? 3.556 -6.906 -3.950 1.00 93.06 85 LYS A O 1
ATOM 643 N N . ALA A 1 86 ? 2.917 -5.699 -2.163 1.00 95.06 86 ALA A N 1
ATOM 644 C CA . ALA A 1 86 ? 3.006 -4.411 -2.832 1.00 95.06 86 ALA A CA 1
ATOM 645 C C . ALA A 1 86 ? 4.426 -3.850 -2.691 1.00 95.06 86 ALA A C 1
ATOM 647 O O . ALA A 1 86 ? 4.922 -3.752 -1.584 1.00 95.06 86 ALA A O 1
ATOM 648 N N . GLU A 1 87 ? 5.045 -3.459 -3.799 1.00 96.44 87 GLU A N 1
ATOM 649 C CA . GLU A 1 87 ? 6.287 -2.682 -3.831 1.00 96.44 87 GLU A CA 1
ATOM 650 C C . GLU A 1 87 ? 5.888 -1.213 -4.049 1.00 96.44 87 GLU A C 1
ATOM 652 O O . GLU A 1 87 ? 5.458 -0.835 -5.155 1.00 96.44 87 GLU A O 1
ATOM 657 N N . MET A 1 88 ? 5.936 -0.406 -2.990 1.00 95.31 88 MET A N 1
ATOM 658 C CA . MET A 1 88 ? 5.556 1.012 -3.000 1.00 95.31 88 MET A CA 1
ATOM 659 C C . MET A 1 88 ? 6.569 1.889 -2.256 1.00 95.31 88 MET A C 1
ATOM 661 O O . MET A 1 88 ? 6.186 2.951 -1.784 1.00 95.31 88 MET A O 1
ATOM 665 N N . SER A 1 89 ? 7.840 1.484 -2.187 1.00 95.69 89 SER A N 1
ATOM 666 C CA . SER A 1 89 ? 8.901 2.294 -1.576 1.00 95.69 89 SER A CA 1
ATOM 667 C C . SER A 1 89 ? 8.911 3.727 -2.121 1.00 95.69 89 SER A C 1
ATOM 669 O O . SER A 1 89 ? 8.640 3.930 -3.316 1.00 95.69 89 SER A O 1
ATOM 671 N N . GLU A 1 90 ? 9.216 4.699 -1.262 1.00 95.75 90 GLU A N 1
ATOM 672 C CA . GLU A 1 90 ? 9.217 6.141 -1.565 1.00 95.75 90 GLU A CA 1
ATOM 673 C C . GLU A 1 90 ? 7.847 6.686 -2.041 1.00 95.75 90 GLU A C 1
ATOM 675 O O . GLU A 1 90 ? 7.778 7.680 -2.771 1.00 95.75 90 GLU A O 1
ATOM 680 N N . ALA A 1 91 ? 6.726 6.008 -1.757 1.00 96.31 91 ALA A N 1
ATOM 681 C CA . ALA A 1 91 ? 5.420 6.495 -2.204 1.00 96.31 91 ALA A CA 1
ATOM 682 C C . ALA A 1 91 ? 4.909 7.670 -1.350 1.00 96.31 91 ALA A C 1
ATOM 684 O O . ALA A 1 91 ? 4.969 7.646 -0.129 1.00 96.31 91 ALA A O 1
ATOM 685 N N . GLU A 1 92 ? 4.314 8.662 -2.014 1.00 97.31 92 GLU A N 1
ATOM 686 C CA . GLU A 1 92 ? 3.615 9.791 -1.393 1.00 97.31 92 GLU A CA 1
ATOM 687 C C . GLU A 1 92 ? 2.121 9.437 -1.262 1.00 97.31 92 GLU A C 1
ATOM 689 O O . GLU A 1 92 ? 1.363 9.486 -2.250 1.00 97.31 92 GLU A O 1
ATOM 694 N N . LEU A 1 93 ? 1.706 9.047 -0.056 1.00 96.25 93 LEU A N 1
ATOM 695 C CA . LEU A 1 93 ? 0.356 8.600 0.310 1.00 96.25 93 LEU A CA 1
ATOM 696 C C . LEU A 1 93 ? -0.241 9.409 1.475 1.00 96.25 93 LEU A C 1
ATOM 698 O O . LEU A 1 93 ? -1.174 8.937 2.125 1.00 96.25 93 LEU A O 1
ATOM 702 N N . SER A 1 94 ? 0.250 10.623 1.729 1.00 96.81 94 SER A N 1
ATOM 703 C CA . SER A 1 94 ? -0.295 11.505 2.768 1.00 96.81 94 SER A CA 1
ATOM 704 C C . SER A 1 94 ? -1.806 11.701 2.593 1.00 96.81 94 SER A C 1
ATOM 706 O O . SER A 1 94 ? -2.295 11.772 1.459 1.00 96.81 94 SER A O 1
ATOM 708 N N . GLU A 1 95 ? -2.550 11.755 3.697 1.00 96.75 95 GLU A N 1
ATOM 709 C CA . GLU A 1 95 ? -4.021 11.846 3.740 1.00 96.75 95 GLU A CA 1
ATOM 710 C C . GLU A 1 95 ? -4.761 10.668 3.054 1.00 96.75 95 GLU A C 1
ATOM 712 O O . GLU A 1 95 ? -5.941 10.776 2.703 1.00 96.75 95 GLU A O 1
ATOM 717 N N . ALA A 1 96 ? -4.102 9.536 2.771 1.00 96.69 96 ALA A N 1
ATOM 718 C CA . ALA A 1 96 ? -4.763 8.416 2.099 1.00 96.69 96 ALA A CA 1
ATOM 719 C C . ALA A 1 96 ? -5.800 7.717 2.997 1.00 96.69 96 ALA A C 1
ATOM 721 O O . ALA A 1 96 ? -5.522 7.340 4.131 1.00 96.69 96 ALA A O 1
ATOM 722 N N . GLU A 1 97 ? -6.979 7.422 2.443 1.00 97.50 97 GLU A N 1
ATOM 723 C CA . GLU A 1 97 ? -7.995 6.587 3.086 1.00 97.50 97 GLU A CA 1
ATOM 724 C C . GLU A 1 97 ? -7.762 5.109 2.725 1.00 97.50 97 GLU A C 1
ATOM 726 O O . GLU A 1 97 ? -8.243 4.605 1.694 1.00 97.50 97 GLU A O 1
ATOM 731 N N . LEU A 1 98 ? -7.033 4.391 3.582 1.00 96.25 98 LEU A N 1
ATOM 732 C CA . LEU A 1 98 ? -6.715 2.967 3.421 1.00 96.25 98 LEU A CA 1
ATOM 733 C C . LEU A 1 98 ? -7.347 2.102 4.521 1.00 96.25 98 LEU A C 1
ATOM 735 O O . LEU A 1 98 ? -6.890 0.993 4.797 1.00 96.25 98 LEU A O 1
ATOM 739 N N . SER A 1 99 ? -8.445 2.558 5.127 1.00 96.38 99 SER A N 1
ATOM 740 C CA . SER A 1 99 ? -9.140 1.779 6.155 1.00 96.38 99 SER A CA 1
ATOM 741 C C . SER A 1 99 ? -9.480 0.359 5.672 1.00 96.38 99 SER A C 1
ATOM 743 O O . SER A 1 99 ? -10.015 0.150 4.572 1.00 96.38 99 SER A O 1
ATOM 745 N N . LYS A 1 100 ? -9.189 -0.646 6.508 1.00 96.31 100 LYS A N 1
ATOM 746 C CA . LYS A 1 100 ? -9.356 -2.083 6.205 1.00 96.31 100 LYS A CA 1
ATOM 747 C C . LYS A 1 100 ? -8.537 -2.579 5.010 1.00 96.31 100 LYS A C 1
ATOM 749 O O . LYS A 1 100 ? -8.935 -3.558 4.371 1.00 96.31 100 LYS A O 1
ATOM 754 N N . ALA A 1 101 ? -7.476 -1.872 4.630 1.00 96.38 101 ALA A N 1
ATOM 755 C CA . ALA A 1 101 ? -6.558 -2.344 3.608 1.00 96.38 101 ALA A CA 1
ATOM 756 C C . ALA A 1 101 ? -5.842 -3.620 4.067 1.00 96.38 101 ALA A C 1
ATOM 758 O O . ALA A 1 101 ? -5.533 -3.761 5.238 1.00 96.38 101 ALA A O 1
ATOM 759 N N . ALA A 1 102 ? -5.568 -4.526 3.134 1.00 96.62 102 ALA A N 1
ATOM 760 C CA . ALA A 1 102 ? -4.728 -5.699 3.340 1.00 96.62 102 ALA A CA 1
ATOM 761 C C . ALA A 1 102 ? -3.485 -5.564 2.452 1.00 96.62 102 ALA A C 1
ATOM 763 O O . ALA A 1 102 ? -3.574 -5.727 1.223 1.00 96.62 102 ALA A O 1
ATOM 764 N N . ILE A 1 103 ? -2.360 -5.209 3.073 1.00 94.00 103 ILE A N 1
ATOM 765 C CA . ILE A 1 103 ? -1.080 -4.852 2.442 1.00 94.00 103 ILE A CA 1
ATOM 766 C C . ILE A 1 103 ? 0.047 -5.698 3.075 1.00 94.00 103 ILE A C 1
ATOM 768 O O . ILE A 1 103 ? 1.121 -5.210 3.393 1.00 94.00 103 ILE A O 1
ATOM 772 N N . SER A 1 104 ? -0.213 -6.992 3.282 1.00 93.62 104 SER A N 1
ATOM 773 C CA . SER A 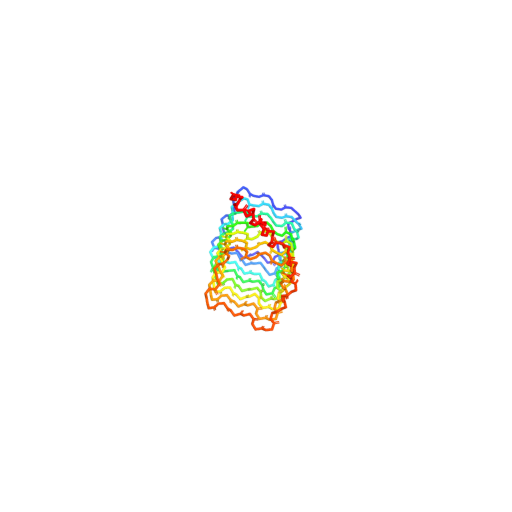1 104 ? 0.755 -7.924 3.872 1.00 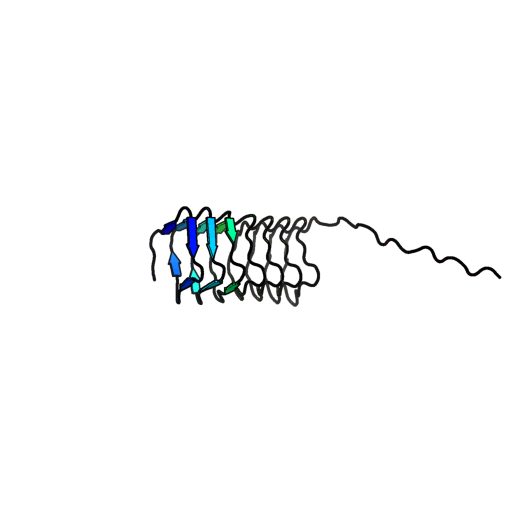93.62 104 SER A CA 1
ATOM 774 C C . SER A 1 104 ? 1.967 -8.173 2.966 1.00 93.62 104 SER A C 1
ATOM 776 O O . SER A 1 104 ? 1.830 -8.156 1.734 1.00 93.62 104 SER A O 1
ATOM 778 N N . GLU A 1 105 ? 3.121 -8.484 3.561 1.00 94.81 105 GLU A N 1
ATOM 779 C CA . GLU A 1 105 ? 4.393 -8.753 2.868 1.00 94.81 105 GLU A CA 1
ATOM 780 C C . GLU A 1 105 ? 4.812 -7.614 1.913 1.00 94.81 105 GLU A C 1
ATOM 782 O O . GLU A 1 105 ? 5.342 -7.869 0.829 1.00 94.81 105 GLU A O 1
ATOM 787 N N . ALA A 1 106 ? 4.438 -6.369 2.216 1.00 95.94 106 ALA A N 1
ATOM 788 C CA . ALA A 1 106 ? 4.685 -5.228 1.340 1.00 95.94 106 ALA A CA 1
ATOM 789 C C . ALA A 1 106 ? 6.006 -4.526 1.658 1.00 95.94 106 ALA A C 1
ATOM 791 O O . ALA A 1 106 ? 6.368 -4.388 2.818 1.00 95.94 106 ALA A O 1
ATOM 792 N N . GLU A 1 107 ? 6.660 -4.012 0.619 1.00 96.69 107 GLU A N 1
ATOM 793 C CA . GLU A 1 107 ? 7.818 -3.126 0.712 1.00 96.69 107 GLU A CA 1
ATOM 794 C C . GLU A 1 107 ? 7.308 -1.676 0.682 1.00 96.69 107 GLU A C 1
ATOM 796 O O . GLU A 1 107 ? 6.855 -1.177 -0.360 1.00 96.69 107 GLU A O 1
ATOM 801 N N . LEU A 1 108 ? 7.326 -1.027 1.845 1.00 95.19 108 LEU A N 1
ATOM 802 C CA . LEU A 1 108 ? 6.826 0.327 2.107 1.00 95.19 108 LEU A CA 1
ATOM 803 C C . LEU A 1 108 ? 7.929 1.243 2.664 1.00 95.19 108 LEU A C 1
ATOM 805 O O . LEU A 1 108 ? 7.620 2.266 3.277 1.00 95.19 108 LEU A O 1
ATOM 809 N N . SER A 1 109 ? 9.202 0.907 2.450 1.00 95.38 109 SER A N 1
ATOM 810 C CA . SER A 1 109 ? 10.328 1.720 2.916 1.00 95.38 109 SER A CA 1
ATOM 811 C C . SER A 1 109 ? 10.239 3.163 2.407 1.00 95.38 109 SER A C 1
ATOM 813 O O . SER A 1 109 ? 9.878 3.375 1.246 1.00 95.38 109 SER A O 1
ATOM 815 N N . GLU A 1 110 ? 10.549 4.141 3.259 1.00 95.38 110 GLU A N 1
ATOM 816 C CA . GLU A 1 110 ? 10.527 5.581 2.936 1.00 95.38 110 GLU A CA 1
ATOM 817 C C . GLU A 1 110 ? 9.153 6.085 2.428 1.00 95.38 110 GLU A C 1
ATOM 819 O O . GLU A 1 110 ? 9.063 7.059 1.683 1.00 95.38 110 GLU A O 1
ATOM 824 N N . THR A 1 111 ? 8.051 5.399 2.756 1.00 95.94 111 THR A N 1
ATOM 825 C CA . THR A 1 111 ? 6.707 5.832 2.330 1.00 95.94 111 THR A CA 1
ATOM 826 C C . THR A 1 111 ? 6.196 6.959 3.223 1.00 95.94 111 THR A C 1
ATOM 828 O O . THR A 1 111 ? 6.162 6.812 4.443 1.00 95.94 111 THR A O 1
ATOM 831 N N . GLU A 1 112 ? 5.686 8.032 2.622 1.00 97.19 112 GLU A N 1
ATOM 832 C CA . GLU A 1 112 ? 4.981 9.103 3.328 1.00 97.19 112 GLU A CA 1
ATOM 833 C C . GLU A 1 112 ? 3.494 8.745 3.481 1.00 97.19 112 GLU A C 1
ATOM 835 O O . GLU A 1 112 ? 2.757 8.629 2.497 1.00 97.19 112 GLU A O 1
ATOM 840 N N . MET A 1 113 ? 3.029 8.578 4.716 1.00 96.00 113 MET A N 1
ATOM 841 C CA . MET A 1 113 ? 1.635 8.288 5.079 1.00 96.00 113 MET A CA 1
ATOM 842 C C . MET A 1 113 ? 1.120 9.246 6.164 1.00 96.00 113 MET A C 1
ATOM 844 O O . MET A 1 113 ? 0.216 8.898 6.926 1.00 96.00 113 MET A O 1
ATOM 848 N N . SER A 1 114 ? 1.676 10.457 6.237 1.00 96.44 114 SER A N 1
ATOM 849 C CA . SER A 1 114 ? 1.233 11.477 7.190 1.00 96.44 114 SER A CA 1
ATOM 850 C C . SER A 1 114 ? -0.268 11.752 7.050 1.00 96.44 114 SER A C 1
ATOM 852 O O . SER A 1 114 ? -0.781 11.837 5.931 1.00 96.44 114 SER A O 1
ATOM 854 N N . GLU A 1 115 ? -0.979 11.845 8.174 1.00 97.38 115 GLU A N 1
ATOM 855 C CA . GLU A 1 115 ? -2.441 12.025 8.249 1.00 97.38 115 GLU A CA 1
ATOM 856 C C . GLU A 1 115 ? -3.270 10.917 7.547 1.00 97.38 115 GLU A C 1
ATOM 858 O O . GLU A 1 115 ? -4.453 11.101 7.256 1.00 97.38 115 GLU A O 1
ATOM 863 N N . ALA A 1 116 ? -2.688 9.752 7.228 1.00 97.06 116 ALA A N 1
ATOM 864 C CA . ALA A 1 116 ? -3.425 8.675 6.562 1.00 97.06 116 ALA A CA 1
ATOM 865 C C . ALA A 1 116 ? -4.430 7.975 7.498 1.00 97.06 116 ALA A C 1
ATOM 867 O O . ALA A 1 116 ? -4.133 7.669 8.653 1.00 97.06 116 ALA A O 1
ATOM 868 N N . GLU A 1 117 ? -5.602 7.610 6.968 1.00 97.69 117 GLU A N 1
ATOM 869 C CA . GLU A 1 117 ? -6.585 6.787 7.678 1.00 97.69 117 GLU A CA 1
ATOM 870 C C . GLU A 1 117 ? -6.312 5.294 7.441 1.00 97.69 117 GLU A C 1
ATOM 872 O O . GLU A 1 117 ? -6.691 4.708 6.418 1.00 97.69 117 GLU A O 1
ATOM 877 N N . LEU A 1 118 ? -5.707 4.643 8.428 1.00 96.44 118 LEU A N 1
ATOM 878 C CA . LEU A 1 118 ? -5.267 3.245 8.393 1.00 96.44 118 LEU A CA 1
ATOM 879 C C . LEU A 1 118 ? -6.075 2.347 9.351 1.00 96.44 118 LEU A C 1
ATOM 881 O O . LEU A 1 118 ? -5.697 1.213 9.643 1.00 96.44 118 LEU A O 1
ATOM 885 N N . SER A 1 119 ? -7.233 2.826 9.814 1.00 97.00 119 SER A N 1
ATOM 886 C CA . SER A 1 119 ? -8.147 2.097 10.703 1.00 97.00 119 SER A CA 1
ATOM 887 C C . SER A 1 119 ? -8.418 0.660 10.227 1.00 97.00 119 SER A C 1
ATOM 889 O O . SER A 1 119 ? -8.957 0.455 9.128 1.00 97.00 119 SER A O 1
ATOM 891 N N . LYS A 1 120 ? -8.140 -0.338 11.078 1.00 97.00 120 LYS A N 1
ATOM 892 C CA . LYS A 1 120 ? -8.303 -1.782 10.799 1.00 97.00 120 LYS A CA 1
ATOM 893 C C . LYS A 1 120 ? -7.492 -2.301 9.598 1.00 97.00 120 LYS A C 1
ATOM 895 O O . LYS A 1 120 ? -7.905 -3.287 8.988 1.00 97.00 120 LYS A O 1
ATOM 900 N N . ALA A 1 121 ? -6.443 -1.601 9.168 1.00 96.56 121 ALA A N 1
ATOM 901 C CA . ALA A 1 121 ? -5.571 -2.071 8.093 1.00 96.56 121 ALA A CA 1
ATOM 902 C C . ALA A 1 121 ? -4.642 -3.197 8.580 1.00 96.56 121 ALA A C 1
ATOM 904 O O . ALA A 1 121 ? -4.289 -3.248 9.752 1.00 96.56 121 ALA A O 1
ATOM 905 N N . GLU A 1 122 ? -4.257 -4.091 7.675 1.00 96.50 122 GLU A N 1
ATOM 906 C CA . GLU A 1 122 ? -3.393 -5.247 7.918 1.00 96.50 122 GLU A CA 1
ATOM 907 C C . GLU A 1 122 ? -2.081 -5.076 7.139 1.00 96.50 122 GLU A C 1
ATOM 909 O O . GLU A 1 122 ? -2.083 -5.030 5.902 1.00 96.50 122 GLU A O 1
ATOM 914 N N . PHE A 1 123 ? -0.970 -5.024 7.869 1.00 94.50 123 PHE A N 1
ATOM 915 C CA . PHE A 1 123 ? 0.399 -4.864 7.369 1.00 94.50 123 PHE A CA 1
ATOM 916 C C . PHE A 1 123 ? 1.301 -6.032 7.797 1.00 94.50 123 PHE A C 1
ATOM 918 O O . PHE A 1 123 ? 2.497 -5.854 7.997 1.00 94.50 123 PHE A O 1
ATOM 925 N N . SER A 1 124 ? 0.741 -7.231 7.990 1.00 94.88 124 SER A N 1
ATOM 926 C CA . SER A 1 124 ? 1.522 -8.384 8.453 1.00 94.88 124 SER A CA 1
ATOM 927 C C . SER A 1 124 ? 2.736 -8.646 7.556 1.00 94.88 124 SER A C 1
ATOM 929 O O . SER A 1 124 ? 2.576 -8.682 6.334 1.00 94.88 124 SER A O 1
ATOM 931 N N . GLU A 1 125 ? 3.915 -8.836 8.151 1.00 95.12 125 GLU A N 1
ATOM 932 C CA . GLU A 1 125 ? 5.194 -9.047 7.445 1.00 95.12 125 GLU A CA 1
ATOM 933 C C . GLU A 1 125 ? 5.593 -7.891 6.492 1.00 95.12 125 GLU A C 1
ATOM 935 O O . GLU A 1 125 ? 6.352 -8.104 5.549 1.00 95.12 125 GLU A O 1
ATOM 940 N N . ALA A 1 126 ? 5.046 -6.679 6.654 1.00 95.50 126 ALA A N 1
ATOM 941 C CA . ALA A 1 126 ? 5.423 -5.532 5.823 1.00 95.50 126 ALA A CA 1
ATOM 942 C C . ALA A 1 126 ? 6.723 -4.867 6.308 1.00 95.50 126 ALA A C 1
ATOM 944 O O . ALA A 1 126 ? 6.942 -4.716 7.509 1.00 95.50 126 ALA A O 1
ATOM 945 N N . GLU A 1 127 ? 7.543 -4.405 5.367 1.00 95.94 127 GLU A N 1
ATOM 946 C CA . GLU A 1 127 ? 8.750 -3.614 5.609 1.00 95.94 127 GLU A CA 1
ATOM 947 C C . GLU A 1 127 ? 8.399 -2.124 5.527 1.00 95.94 127 GLU A C 1
ATOM 949 O O . GLU A 1 127 ? 8.021 -1.619 4.469 1.00 95.94 127 GLU A O 1
ATOM 954 N N . LEU A 1 128 ? 8.507 -1.416 6.646 1.00 93.38 128 LEU A N 1
ATOM 955 C CA . LEU A 1 128 ? 8.130 -0.007 6.817 1.00 93.38 128 LEU A CA 1
ATOM 956 C C . LEU A 1 128 ? 9.329 0.840 7.285 1.00 93.38 128 LEU A C 1
ATOM 958 O O . LEU A 1 128 ? 9.155 1.862 7.946 1.00 93.38 128 LEU A O 1
ATOM 962 N N . SER A 1 129 ? 10.557 0.407 6.983 1.00 93.56 129 SER A N 1
ATOM 963 C CA . SER A 1 129 ? 11.786 1.145 7.300 1.00 93.56 129 SER A CA 1
ATOM 964 C C . SER A 1 129 ? 11.698 2.597 6.831 1.00 93.56 129 SER A C 1
ATOM 966 O O . SER A 1 129 ? 11.388 2.842 5.669 1.00 93.56 129 SER A O 1
ATOM 968 N N . GLU A 1 130 ? 11.952 3.550 7.727 1.00 93.31 130 GLU A N 1
ATOM 969 C CA . GLU A 1 130 ? 11.901 4.994 7.432 1.00 93.31 130 GLU A CA 1
ATOM 970 C C . GLU A 1 130 ? 10.536 5.505 6.908 1.00 93.31 130 GLU A C 1
ATOM 972 O O . GLU A 1 130 ? 10.459 6.586 6.333 1.00 93.31 130 GLU A O 1
ATOM 977 N N . ALA A 1 131 ? 9.438 4.758 7.087 1.00 93.88 131 ALA A N 1
ATOM 978 C CA . ALA A 1 131 ? 8.108 5.235 6.706 1.00 93.88 131 ALA A CA 1
ATOM 979 C C . ALA A 1 131 ? 7.610 6.338 7.659 1.00 93.88 131 ALA A C 1
ATOM 981 O O . ALA A 1 131 ? 7.641 6.184 8.883 1.00 93.88 131 ALA A O 1
ATOM 982 N N . GLU A 1 132 ? 7.076 7.425 7.102 1.00 95.12 132 GLU A N 1
ATOM 983 C CA . GLU A 1 132 ? 6.525 8.542 7.871 1.00 95.12 132 GLU A CA 1
ATOM 984 C C . GLU A 1 132 ? 5.029 8.335 8.131 1.00 95.12 132 GLU A C 1
ATOM 986 O O . GLU A 1 132 ? 4.214 8.289 7.209 1.00 95.12 132 GLU A O 1
ATOM 991 N N . LEU A 1 133 ? 4.650 8.227 9.404 1.00 93.25 133 LEU A N 1
ATOM 992 C CA . LEU A 1 133 ? 3.268 8.003 9.856 1.00 93.25 133 LEU A CA 1
ATOM 993 C C . LEU A 1 133 ? 2.761 9.137 10.764 1.00 93.25 133 LEU A C 1
ATOM 995 O O . LEU A 1 133 ? 1.865 8.928 11.584 1.00 93.25 133 LEU A O 1
ATOM 999 N N . SER A 1 134 ? 3.344 10.335 10.651 1.00 94.38 134 SER A N 1
ATOM 1000 C CA . SER A 1 134 ? 2.977 11.505 11.458 1.00 94.38 134 SER A CA 1
ATOM 1001 C C . SER A 1 134 ? 1.474 11.771 11.382 1.00 94.38 134 SER A C 1
ATOM 1003 O O . SER A 1 134 ? 0.920 11.914 10.299 1.00 94.38 134 SER A O 1
ATOM 1005 N N . GLU A 1 135 ? 0.801 11.810 12.532 1.00 95.81 135 GLU A N 1
ATOM 1006 C CA . GLU A 1 135 ? -0.654 12.029 12.633 1.00 95.81 135 GLU A CA 1
ATOM 1007 C C . GLU A 1 135 ? -1.537 10.968 11.933 1.00 95.81 135 GLU A C 1
ATOM 1009 O O . GLU A 1 135 ? -2.742 11.165 11.792 1.00 95.81 135 GLU A O 1
ATOM 1014 N N . ALA A 1 136 ? -0.987 9.818 11.524 1.00 95.25 136 ALA A N 1
ATOM 1015 C CA . ALA A 1 136 ? -1.774 8.747 10.913 1.00 95.25 136 ALA A CA 1
ATOM 1016 C C . ALA A 1 136 ? -2.734 8.082 11.922 1.00 95.25 136 ALA A C 1
ATOM 1018 O O . ALA A 1 136 ? -2.375 7.763 13.061 1.00 95.25 136 ALA A O 1
ATOM 1019 N N . GLU A 1 137 ? -3.959 7.791 11.483 1.00 96.38 137 GLU A N 1
ATOM 1020 C CA . GLU A 1 137 ? -4.981 7.142 12.303 1.00 96.38 137 GLU A CA 1
ATOM 1021 C C . GLU A 1 137 ? -4.951 5.616 12.137 1.00 96.38 137 GLU A C 1
ATOM 1023 O O . GLU A 1 137 ? -5.434 5.064 11.146 1.00 96.38 137 GLU A O 1
ATOM 1028 N N . LEU A 1 138 ? -4.454 4.905 13.152 1.00 94.44 138 LEU A N 1
ATOM 1029 C CA . LEU A 1 138 ? -4.252 3.447 13.136 1.00 94.44 138 LEU A CA 1
ATOM 1030 C C . LEU A 1 138 ? -5.140 2.632 14.116 1.00 94.44 138 LEU A C 1
ATOM 1032 O O . LEU A 1 138 ? -4.691 1.587 14.598 1.00 94.44 138 LEU A O 1
ATOM 1036 N N . PRO A 1 139 ? -6.387 3.023 14.469 1.00 95.12 139 PRO A N 1
ATOM 1037 C CA . PRO A 1 139 ? -7.160 2.246 15.434 1.00 95.12 139 PRO A CA 1
ATOM 1038 C C . PRO A 1 139 ? -7.455 0.843 14.887 1.00 95.12 139 PRO A C 1
ATOM 1040 O O . PRO A 1 139 ? -7.963 0.678 13.774 1.00 95.12 139 PRO A O 1
ATOM 1043 N N . GLU A 1 140 ? -7.151 -0.169 15.703 1.00 96.12 140 GLU A N 1
ATOM 1044 C CA . GLU A 1 140 ? -7.287 -1.592 15.361 1.00 96.12 140 GLU A CA 1
ATOM 1045 C C . GLU A 1 140 ? -6.447 -2.045 14.145 1.00 96.12 140 GLU A C 1
ATOM 1047 O O . GLU A 1 140 ? -6.775 -3.062 13.538 1.00 96.12 140 GLU A O 1
ATOM 1052 N N . ALA A 1 141 ? -5.405 -1.305 13.746 1.00 93.88 141 ALA A N 1
ATOM 1053 C CA . ALA A 1 141 ? -4.486 -1.767 12.706 1.00 93.88 141 ALA A CA 1
ATOM 1054 C C . ALA A 1 141 ? -3.623 -2.945 13.205 1.00 93.88 141 ALA A C 1
ATOM 1056 O O . ALA A 1 141 ? -3.174 -2.965 14.351 1.00 93.88 141 ALA A O 1
ATOM 1057 N N . GLU A 1 142 ? -3.389 -3.918 12.329 1.00 94.12 142 GLU A N 1
ATOM 1058 C CA . GLU A 1 142 ? -2.643 -5.152 12.590 1.00 94.12 142 GLU A CA 1
ATOM 1059 C C . GLU A 1 142 ? -1.267 -5.062 11.910 1.00 94.12 142 GLU A C 1
ATOM 1061 O O . GLU A 1 142 ? -1.178 -4.936 10.689 1.00 94.12 142 GLU A O 1
ATOM 1066 N N . MET A 1 143 ? -0.190 -5.140 12.695 1.00 89.88 143 MET A N 1
ATOM 1067 C CA . MET A 1 143 ? 1.207 -4.989 12.243 1.00 89.88 143 MET A CA 1
ATOM 1068 C C . MET A 1 143 ? 2.061 -6.216 12.624 1.00 89.88 143 MET A C 1
ATOM 1070 O O . MET A 1 143 ? 3.242 -6.093 12.939 1.00 89.88 143 MET A O 1
ATOM 1074 N N . SER A 1 144 ? 1.462 -7.412 12.698 1.00 92.00 144 SER A N 1
ATOM 1075 C CA . SER A 1 144 ? 2.177 -8.623 13.132 1.00 92.00 144 SER A CA 1
ATOM 1076 C C . SER A 1 144 ? 3.406 -8.888 12.260 1.00 92.00 144 SER A C 1
ATOM 1078 O O . SER A 1 144 ? 3.270 -9.018 11.048 1.00 92.00 144 SER A O 1
ATOM 1080 N N . GLU A 1 145 ? 4.584 -8.992 12.877 1.00 89.12 145 GLU A N 1
ATOM 1081 C CA . GLU A 1 145 ? 5.856 -9.243 12.173 1.00 89.12 145 GLU A CA 1
ATOM 1082 C C . GLU A 1 145 ? 6.237 -8.150 11.154 1.00 89.12 145 GLU A C 1
ATOM 1084 O O . GLU A 1 145 ? 7.087 -8.382 10.303 1.00 89.12 145 GLU A O 1
ATOM 1089 N N . ALA A 1 146 ? 5.633 -6.957 11.231 1.00 88.06 146 ALA A N 1
ATOM 1090 C CA . ALA A 1 146 ? 6.062 -5.820 10.425 1.00 88.06 146 ALA A CA 1
ATOM 1091 C C . ALA A 1 146 ? 7.422 -5.294 10.917 1.00 88.06 146 ALA A C 1
ATOM 1093 O O . ALA A 1 146 ? 7.631 -5.111 12.122 1.00 88.06 146 ALA A O 1
ATOM 1094 N N . GLU A 1 147 ? 8.335 -5.033 9.985 1.00 86.88 147 GLU A N 1
ATOM 1095 C CA . GLU A 1 147 ? 9.659 -4.490 10.275 1.00 86.88 147 GLU A CA 1
ATOM 1096 C C . GLU A 1 147 ? 9.622 -2.961 10.207 1.00 86.88 147 GLU A C 1
ATOM 1098 O O . GLU A 1 147 ? 9.454 -2.362 9.146 1.00 86.88 147 GLU A O 1
ATOM 1103 N N . LEU A 1 148 ? 9.788 -2.322 11.363 1.00 78.94 148 LEU A N 1
ATOM 1104 C CA . LEU A 1 148 ? 9.937 -0.877 11.498 1.00 78.94 148 LEU A CA 1
ATOM 1105 C C . LEU A 1 148 ? 11.381 -0.596 11.915 1.00 78.94 148 LEU A C 1
ATOM 1107 O O . LEU A 1 148 ? 11.751 -0.805 13.069 1.00 78.94 148 LEU A O 1
ATOM 1111 N N . SER A 1 149 ? 12.214 -0.146 10.978 1.00 71.69 149 SER A N 1
ATOM 1112 C CA . SER A 1 149 ? 13.544 0.392 11.284 1.00 71.69 149 SER A CA 1
ATOM 1113 C C . SER A 1 149 ? 13.575 1.856 10.860 1.00 71.69 149 SER A C 1
ATOM 1115 O O . SER A 1 149 ? 13.805 2.170 9.696 1.00 71.69 149 SER A O 1
ATOM 1117 N N . GLY A 1 150 ? 13.246 2.744 11.789 1.00 54.22 150 GLY A N 1
ATOM 1118 C CA . GLY A 1 150 ? 13.091 4.173 11.530 1.00 54.22 150 GLY A CA 1
ATOM 1119 C C . GLY A 1 150 ? 13.046 4.956 12.834 1.00 54.22 150 GLY A C 1
ATOM 1120 O O . GLY A 1 150 ? 12.127 5.727 13.056 1.00 54.22 150 GLY A O 1
ATOM 1121 N N . ASP A 1 151 ? 14.003 4.697 13.723 1.00 44.62 151 ASP A N 1
ATOM 1122 C CA . ASP A 1 151 ? 14.306 5.577 14.852 1.00 44.62 151 ASP A CA 1
ATOM 1123 C C . ASP A 1 151 ? 15.572 6.366 14.487 1.00 44.62 151 ASP A C 1
ATOM 1125 O O . ASP A 1 151 ? 16.684 6.002 14.873 1.00 44.62 151 ASP A O 1
ATOM 1129 N N . GLU A 1 152 ? 15.422 7.460 13.738 1.00 44.41 152 GLU A N 1
ATOM 1130 C CA . GLU A 1 152 ? 16.274 8.619 14.000 1.00 44.41 152 GLU A CA 1
ATOM 1131 C C . GLU A 1 152 ? 15.536 9.477 15.029 1.00 44.41 152 GLU A C 1
ATOM 1133 O O . GLU A 1 152 ? 14.761 10.372 14.703 1.00 44.41 152 GLU A O 1
ATOM 1138 N N . MET A 1 153 ? 15.766 9.176 16.311 1.00 42.44 153 MET A N 1
ATOM 1139 C CA . MET A 1 153 ? 15.557 10.146 17.382 1.00 42.44 153 MET A CA 1
ATOM 1140 C C . MET A 1 153 ? 16.392 11.396 17.071 1.00 42.44 153 MET A C 1
ATOM 1142 O O . MET A 1 153 ? 17.561 11.478 17.450 1.00 42.44 153 MET A O 1
ATOM 1146 N N . SER A 1 154 ? 15.809 12.390 16.408 1.00 47.12 154 SER A N 1
ATOM 1147 C CA . SER A 1 154 ? 16.396 13.723 16.313 1.00 47.12 154 SER A CA 1
ATOM 1148 C C . SER A 1 154 ? 15.660 14.686 17.247 1.00 47.12 154 SER A C 1
ATOM 1150 O O . SER A 1 154 ? 14.707 15.347 16.851 1.00 47.12 154 SER A O 1
ATOM 1152 N N . GLY A 1 155 ? 16.151 14.748 18.489 1.00 49.53 155 GLY A N 1
ATOM 1153 C CA . GLY A 1 155 ? 16.332 15.998 19.233 1.00 49.53 155 GLY A CA 1
ATOM 1154 C C . GLY A 1 155 ? 15.104 16.672 19.844 1.00 49.53 155 GLY A C 1
ATOM 1155 O O . GLY A 1 155 ? 14.626 17.674 19.325 1.00 49.53 155 GLY A O 1
ATOM 1156 N N . ASP A 1 156 ? 14.717 16.236 21.044 1.00 45.84 156 ASP A N 1
ATOM 1157 C CA . ASP A 1 156 ? 14.199 17.153 22.067 1.00 45.84 156 ASP A CA 1
ATOM 1158 C C . ASP A 1 156 ? 15.346 18.128 22.437 1.00 45.84 156 ASP A C 1
ATOM 1160 O O . ASP A 1 156 ? 16.162 17.850 23.318 1.00 45.84 156 ASP A O 1
ATOM 1164 N N . GLU A 1 157 ? 15.490 19.249 21.720 1.00 51.16 157 GLU A N 1
ATOM 1165 C CA . GLU A 1 157 ? 16.210 20.408 22.262 1.00 51.16 157 GLU A CA 1
ATOM 1166 C C . GLU A 1 157 ? 15.288 21.075 23.287 1.00 51.16 157 GLU A C 1
ATOM 1168 O O . GLU A 1 157 ? 14.494 21.961 22.971 1.00 51.16 157 GLU A O 1
ATOM 1173 N N . LEU A 1 158 ? 15.384 20.624 24.538 1.00 55.22 158 LEU A N 1
ATOM 1174 C CA . LEU A 1 158 ? 14.893 21.387 25.679 1.00 55.22 158 LEU A CA 1
ATOM 1175 C C . LEU A 1 158 ? 15.642 22.732 25.702 1.00 55.22 158 LEU A C 1
ATOM 1177 O O . LEU A 1 158 ? 16.871 22.714 25.815 1.00 55.22 158 LEU A O 1
ATOM 1181 N N . PRO A 1 159 ? 14.975 23.900 25.631 1.00 58.91 159 PRO A N 1
ATOM 1182 C CA . PRO A 1 159 ? 15.636 25.136 26.012 1.00 58.91 159 PRO A CA 1
ATOM 1183 C C . PRO A 1 159 ? 15.961 25.041 27.506 1.00 58.91 159 PRO A C 1
ATOM 1185 O O . PRO A 1 159 ? 15.067 24.847 28.331 1.00 58.91 159 PRO A O 1
ATOM 1188 N N . GLU A 1 160 ? 17.248 25.122 27.841 1.00 60.09 160 GLU A N 1
ATOM 1189 C CA . GLU A 1 160 ? 17.710 25.231 29.221 1.00 60.09 160 GLU A CA 1
ATOM 1190 C C . GLU A 1 160 ? 16.984 26.405 29.894 1.00 60.09 160 GLU A C 1
ATOM 1192 O O . GLU A 1 160 ? 17.051 27.543 29.428 1.00 60.09 160 GLU A O 1
ATOM 1197 N N . ASP A 1 161 ? 16.259 26.103 30.974 1.00 55.41 161 ASP A N 1
ATOM 1198 C CA . ASP A 1 161 ? 15.727 27.072 31.928 1.00 55.41 161 ASP A CA 1
ATOM 1199 C C . ASP A 1 161 ? 16.843 28.060 32.323 1.00 55.41 161 ASP A C 1
ATOM 1201 O O . ASP A 1 161 ? 17.735 27.734 33.113 1.00 55.41 161 ASP A O 1
ATOM 1205 N N . GLU A 1 162 ? 16.789 29.291 31.804 1.00 57.41 162 GLU A N 1
ATOM 1206 C CA . GLU A 1 162 ? 17.484 30.418 32.420 1.00 57.41 162 GLU A CA 1
ATOM 1207 C C . GLU A 1 162 ? 16.843 30.665 33.793 1.00 57.41 162 GLU A C 1
ATOM 1209 O O . GLU A 1 162 ? 15.721 31.160 33.922 1.00 57.41 162 GLU A O 1
ATOM 1214 N N . LEU A 1 163 ? 17.571 30.272 34.837 1.00 57.22 163 LEU A N 1
ATOM 1215 C CA . LEU A 1 163 ? 17.264 30.560 36.234 1.00 57.22 163 LEU A CA 1
ATOM 1216 C C . LEU A 1 163 ? 17.014 32.071 36.436 1.00 57.22 163 LEU A C 1
ATOM 1218 O O . LEU A 1 163 ? 17.790 32.885 35.934 1.00 57.22 163 LEU A O 1
ATOM 1222 N N . PRO A 1 164 ? 16.002 32.483 37.223 1.00 58.91 164 PRO A N 1
ATOM 1223 C CA . PRO A 1 164 ? 15.816 33.889 37.553 1.00 58.91 164 PRO A CA 1
ATOM 1224 C C . PRO A 1 164 ? 16.906 34.351 38.531 1.00 58.91 164 PRO A C 1
ATOM 1226 O O . PRO A 1 164 ? 17.026 33.810 39.632 1.00 58.91 164 PRO A O 1
ATOM 1229 N N . GLU A 1 165 ? 17.680 35.370 38.151 1.00 57.81 165 GLU A N 1
ATOM 1230 C CA . GLU A 1 165 ? 18.573 36.059 39.086 1.00 57.81 165 GLU A CA 1
ATOM 1231 C C . GLU A 1 165 ? 17.760 36.816 40.150 1.00 57.81 165 GLU A C 1
ATOM 1233 O O . GLU A 1 165 ? 16.808 37.544 39.853 1.00 57.81 165 GLU A O 1
ATOM 1238 N N . SER A 1 166 ? 18.161 36.613 41.405 1.00 62.34 166 SER A N 1
ATOM 1239 C CA . SER A 1 166 ? 17.738 37.343 42.605 1.00 62.34 166 SER A CA 1
ATOM 1240 C C . SER A 1 166 ? 18.734 38.431 42.977 1.00 62.34 166 SER A C 1
ATOM 1242 O O . SER A 1 166 ? 19.942 38.106 42.932 1.00 62.34 166 SER A O 1
#

Organism: Heterodera schachtii (NCBI:txid97005)

Radius of gyration: 18.57 Å; chains: 1; bounding box: 36×47×65 Å

Secondary structure (DSSP, 8-state):
-B-S-EE-SSEE-S-EE-S-EE-S-EE-S-EE-S-EE-S-EE-S-EE-SSEE-TTEE-TTEE-SSEE-TT-B-TT-B-TT-B-TTEE-TT-B-TT-B-TT-B-TT-B-TT-B-TT-B-TT-B-TT-B-TT-B-TT-B-TT-B-TT-B----------PPP--PPP-

pLDDT: mean 84.84, std 14.67, range [42.44, 97.69]

Foldseek 3Di:
DEAAEDEDQEAADQEAEDQEYEYQYYEYCAYAYQAYAYQAYDYCEYAHQHAAHQHAEYCHAEYCHAHHAQHEHALHEHAQHEHAAHEHENYEHANYEHAQYEHELYEHENYEHDCYEHHLYEHHNYEHENYHHHNYHYHNYHQHNYDYNHPPPPDPPDDPPPDDDD

Sequence (166 aa):
MNCPKLKCPKLKSPKLNCPKLNCPKLKCPKLNCPKLNCPKLNFPKLNCPKLNCPKLSCPKLKCPKLSCPGMRCPGMSCPRMSCPKAEMSEAELSEAELSKAAISEAELSETEMSEAELSKAEFSEAELSEAELSEAELPEAEMSEAELSGDEMSGDELPEDELPES

InterPro domains:
  IPR001646 Pentapeptide repeat [PF00805] (116-150)
  IPR051082 Pentapeptide repeat and BTB/POZ domain-containing protein [PTHR14136] (14-150)